Protein AF-A0A843M8F3-F1 (afdb_monomer_lite)

Secondary structure (DSSP, 8-state):
------EEEE--GGG---SSBHHHHHHHSSS-HHHHHHHTT-TT-TTSBGGGS-HHHHHHHHHHHHTTS--SEEEEESTTTT--HHHHHHHHHHHHT-TTSEEEEE-S--SS----SEEEEEETTEEEEEEETTTTGGG-TT--HHHHHHHHTT---S--SHHHHHHHHHTS--

Sequence (174 aa):
WNGGRRVMLLQDTSYHISTMTVQEEAGSWHGDAERIIRTAGLTGKEHTDLLRLSRGEVRRLELAAILTGQYDLIVLDEPWAGLDEEARRWVRQLIDSHAHEIIVIISHDLTSLPHIDQLWEMECGRLKQLGQVPACLSKWTKAPPLVRYLLNKGVHLSGLSREELEEAVCRIPG

Foldseek 3Di:
DDDDAFEAEDDDLPPVPPDFFLQVSLVVAAADSVQLCVLLVNPVRRGPGPVPDDPLSSLSSVLSRVLRHDHQEYEAEPSCPPHDPVSLVSSLVSVVVPPRHHYHYHDPDLLSHHFDQWDWDDDPNDIGTQGGPPVSLLVCPPPPPLSVVLVVLVQDQRGRHNVRSVVSVVPRDD

pLDDT: mean 86.38, std 10.13, range [44.16, 96.06]

Radius of gyration: 18.18 Å; chains: 1; bounding box: 60×31×43 Å

Structure (mmCIF, N/CA/C/O backbone):
data_AF-A0A843M8F3-F1
#
_entry.id   AF-A0A843M8F3-F1
#
loop_
_atom_site.group_PDB
_atom_site.id
_atom_site.type_symbol
_atom_site.label_atom_id
_atom_site.label_alt_id
_atom_site.label_comp_id
_atom_site.label_asym_id
_atom_site.label_entity_id
_atom_site.label_seq_id
_atom_site.pdbx_PDB_ins_code
_atom_site.Cartn_x
_atom_site.Cartn_y
_atom_site.Cartn_z
_atom_site.occupancy
_atom_site.B_iso_or_equiv
_atom_site.auth_seq_id
_atom_site.auth_comp_id
_atom_site.auth_asym_id
_atom_site.auth_atom_id
_atom_site.pdbx_PDB_model_num
ATOM 1 N N . TRP A 1 1 ? -31.197 -6.675 -12.649 1.00 44.16 1 TRP A N 1
ATOM 2 C CA . TRP A 1 1 ? -30.251 -5.547 -12.641 1.00 44.16 1 TRP A CA 1
ATOM 3 C C . TRP A 1 1 ? -30.137 -5.028 -11.214 1.00 44.16 1 TRP A C 1
ATOM 5 O O . TRP A 1 1 ? -30.919 -4.170 -10.850 1.00 44.16 1 TRP A O 1
ATOM 15 N N . ASN A 1 2 ? -29.229 -5.585 -10.403 1.00 45.03 2 ASN A N 1
ATOM 16 C CA . ASN A 1 2 ? -28.985 -5.165 -9.015 1.00 45.03 2 ASN A CA 1
ATOM 17 C C . ASN A 1 2 ? -27.464 -5.071 -8.814 1.00 45.03 2 ASN A C 1
ATOM 19 O O . ASN A 1 2 ? -26.804 -6.100 -8.901 1.00 45.03 2 ASN A O 1
ATOM 23 N N . GLY A 1 3 ? -26.912 -3.877 -8.583 1.00 50.03 3 GLY A N 1
ATOM 24 C CA . GLY A 1 3 ? -25.476 -3.683 -8.319 1.00 50.03 3 GLY A CA 1
ATOM 25 C C . GLY A 1 3 ? -24.909 -2.482 -9.071 1.00 50.03 3 GLY A C 1
ATOM 26 O O . GLY A 1 3 ? -24.446 -2.616 -10.199 1.00 50.03 3 GLY A O 1
ATOM 27 N N . GLY A 1 4 ? -25.011 -1.291 -8.480 1.00 63.72 4 GLY A N 1
ATOM 28 C CA . GLY A 1 4 ? -24.354 -0.096 -9.015 1.00 63.72 4 GLY A CA 1
ATOM 29 C C . GLY A 1 4 ? -22.832 -0.203 -8.898 1.00 63.72 4 GLY A C 1
ATOM 30 O O . GLY A 1 4 ? -22.337 -0.891 -8.007 1.00 63.72 4 GLY A O 1
ATOM 31 N N . ARG A 1 5 ? -22.105 0.491 -9.783 1.00 66.69 5 ARG A N 1
ATOM 32 C CA . ARG A 1 5 ? -20.643 0.613 -9.694 1.00 66.69 5 ARG A CA 1
ATOM 33 C C . ARG A 1 5 ? -20.266 1.338 -8.401 1.00 66.69 5 ARG A C 1
ATOM 35 O O . ARG A 1 5 ? -20.796 2.420 -8.147 1.00 66.69 5 ARG A O 1
ATOM 42 N N . ARG A 1 6 ? -19.359 0.772 -7.611 1.00 76.00 6 ARG A N 1
ATOM 43 C CA . ARG A 1 6 ? -18.899 1.312 -6.326 1.00 76.00 6 ARG A CA 1
ATOM 44 C C . ARG A 1 6 ? -17.451 1.762 -6.446 1.00 76.00 6 ARG A C 1
ATOM 46 O O . ARG A 1 6 ? -16.571 0.960 -6.743 1.00 76.00 6 ARG A O 1
ATOM 53 N N . VAL A 1 7 ? -17.233 3.053 -6.214 1.00 79.75 7 VAL A N 1
ATOM 54 C CA . VAL A 1 7 ? -15.914 3.691 -6.245 1.00 79.75 7 VAL A CA 1
ATOM 55 C C . VAL A 1 7 ? -15.592 4.191 -4.845 1.00 79.75 7 VAL A C 1
ATOM 57 O O . VAL A 1 7 ? -16.417 4.882 -4.250 1.00 79.75 7 VAL A O 1
ATOM 60 N N . MET A 1 8 ? -14.405 3.862 -4.341 1.00 81.69 8 MET A N 1
ATOM 61 C CA . MET A 1 8 ? -13.898 4.337 -3.056 1.00 81.69 8 MET A CA 1
ATOM 62 C C . MET A 1 8 ? -12.666 5.216 -3.270 1.00 81.69 8 MET A C 1
ATOM 64 O O . MET A 1 8 ? -11.754 4.831 -3.997 1.00 81.69 8 MET A O 1
ATOM 68 N N . LEU A 1 9 ? -12.635 6.385 -2.630 1.00 78.06 9 LEU A N 1
ATOM 69 C CA . LEU A 1 9 ? -11.489 7.293 -2.629 1.00 78.06 9 LEU A CA 1
ATOM 70 C C . LEU A 1 9 ? -11.046 7.501 -1.183 1.00 78.06 9 LEU A C 1
ATOM 72 O O . LEU A 1 9 ? -11.842 7.945 -0.361 1.00 78.06 9 LEU A O 1
ATOM 76 N N . LEU A 1 10 ? -9.788 7.201 -0.883 1.00 77.94 10 LEU A N 1
ATOM 77 C CA . LEU A 1 10 ? -9.193 7.465 0.420 1.00 77.94 10 LEU A CA 1
ATOM 78 C C . LEU A 1 10 ? -8.200 8.618 0.282 1.00 77.94 10 LEU A C 1
ATOM 80 O O . LEU A 1 10 ? -7.101 8.416 -0.231 1.00 77.94 10 LEU A O 1
ATOM 84 N N . GLN A 1 11 ? -8.591 9.808 0.738 1.00 68.94 11 GLN A N 1
ATOM 85 C CA . GLN A 1 11 ? -7.724 10.985 0.852 1.00 68.94 11 GLN A CA 1
ATOM 86 C C . GLN A 1 11 ? -7.713 11.461 2.304 1.00 68.94 11 GLN A C 1
ATOM 88 O O . GLN A 1 11 ? -8.745 11.379 2.955 1.00 68.94 11 GLN A O 1
ATOM 93 N N . ASP A 1 12 ? -6.547 11.898 2.793 1.00 59.03 12 ASP A N 1
ATOM 94 C CA . ASP A 1 12 ? -6.286 12.442 4.141 1.00 59.03 12 ASP A CA 1
ATOM 95 C C . ASP A 1 12 ? -7.302 12.048 5.230 1.00 59.03 12 ASP A C 1
ATOM 97 O O . ASP A 1 12 ? -8.328 12.690 5.464 1.00 59.03 12 ASP A O 1
ATOM 101 N N . THR A 1 13 ? -6.975 10.984 5.952 1.00 53.88 13 THR A N 1
ATOM 102 C CA . THR A 1 13 ? -7.873 10.360 6.922 1.00 53.88 13 THR A CA 1
ATOM 103 C C . THR A 1 13 ? -8.074 11.135 8.213 1.00 53.88 13 THR A C 1
ATOM 105 O O . THR A 1 13 ? -8.902 10.773 9.046 1.00 53.88 13 THR A O 1
ATOM 108 N N . SER A 1 14 ? -7.391 12.270 8.363 1.00 53.75 14 SER A N 1
ATOM 109 C CA . SER A 1 14 ? -7.530 13.149 9.524 1.00 53.75 14 SER A CA 1
ATOM 110 C C . SER A 1 14 ? -8.960 13.695 9.710 1.00 53.75 14 SER A C 1
ATOM 112 O O . SER A 1 14 ? -9.259 14.241 10.770 1.00 53.75 14 SER A O 1
ATOM 114 N N . TYR A 1 15 ? -9.845 13.542 8.714 1.00 50.31 15 TYR A N 1
ATOM 115 C CA . TYR A 1 15 ? -11.195 14.118 8.700 1.00 50.31 15 TYR A CA 1
ATOM 116 C C . TYR A 1 15 ? -12.347 13.110 8.542 1.00 50.31 15 TYR A C 1
ATOM 118 O O . TYR A 1 15 ? -13.497 13.534 8.445 1.00 50.31 15 TYR A O 1
ATOM 126 N N . HIS A 1 16 ? -12.083 11.798 8.548 1.00 58.03 16 HIS A N 1
ATOM 127 C CA . HIS A 1 16 ? -13.109 10.767 8.314 1.00 58.03 16 HIS A CA 1
ATOM 128 C C . HIS A 1 16 ? -13.688 10.128 9.590 1.00 58.03 16 HIS A C 1
ATOM 130 O O . HIS A 1 16 ? -14.386 9.125 9.512 1.00 58.03 16 HIS A O 1
ATOM 136 N N . ILE A 1 17 ? -13.462 10.715 10.768 1.00 58.12 17 ILE A N 1
ATOM 137 C CA . ILE A 1 17 ? -14.086 10.244 12.012 1.00 58.12 17 ILE A CA 1
ATOM 138 C C . ILE A 1 17 ? -15.563 10.651 12.006 1.00 58.12 17 ILE A C 1
ATOM 140 O O . ILE A 1 17 ? -15.890 11.825 12.191 1.00 58.12 17 ILE A O 1
ATOM 144 N N . SER A 1 18 ? -16.453 9.684 11.784 1.00 62.09 18 SER A N 1
ATOM 145 C CA . SER A 1 18 ? -17.903 9.918 11.752 1.00 62.09 18 SER A CA 1
ATOM 146 C C . SER A 1 18 ? -18.617 9.495 13.042 1.00 62.09 18 SER A C 1
ATOM 148 O O . SER A 1 18 ? -19.740 9.934 13.300 1.00 62.09 18 SER A O 1
ATOM 150 N N . THR A 1 19 ? -17.955 8.680 13.873 1.00 74.50 19 THR A N 1
ATOM 151 C CA . THR A 1 19 ? -18.525 8.034 15.067 1.00 74.50 19 THR A CA 1
ATOM 152 C C . THR A 1 19 ? -17.596 8.112 16.287 1.00 74.50 19 THR A C 1
ATOM 154 O O . THR A 1 19 ? -16.514 8.696 16.218 1.00 74.50 19 THR A O 1
ATOM 157 N N . MET A 1 20 ? -18.033 7.580 17.439 1.00 83.06 20 MET A N 1
ATOM 158 C CA . MET A 1 20 ? -17.280 7.683 18.696 1.00 83.06 20 MET A CA 1
ATOM 159 C C . MET A 1 20 ? -16.390 6.465 18.965 1.00 83.06 20 MET A C 1
ATOM 161 O O . MET A 1 20 ? -15.338 6.625 19.578 1.00 83.06 20 MET A O 1
ATOM 165 N N . THR A 1 21 ? -16.772 5.261 18.525 1.00 91.50 21 THR A N 1
ATOM 166 C CA . THR A 1 21 ? -16.055 4.015 18.864 1.00 91.50 21 THR A CA 1
ATOM 167 C C . THR A 1 21 ? -15.592 3.218 17.647 1.00 91.50 21 THR A C 1
ATOM 169 O O . THR A 1 21 ? -16.158 3.323 16.562 1.00 91.50 21 THR A O 1
ATOM 172 N N . VAL A 1 22 ? -14.587 2.355 17.843 1.00 91.38 22 VAL A N 1
ATOM 173 C CA . VAL A 1 22 ? -14.083 1.433 16.805 1.00 91.38 22 VAL A CA 1
ATOM 174 C C . VAL A 1 22 ? -15.193 0.560 16.213 1.00 91.38 22 VAL A C 1
ATOM 176 O O . VAL A 1 22 ? -15.246 0.380 14.998 1.00 91.38 22 VAL A O 1
ATOM 179 N N . GLN A 1 23 ? -16.079 0.027 17.056 1.00 92.38 23 GLN A N 1
ATOM 180 C CA . GLN A 1 23 ? -17.184 -0.828 16.625 1.00 92.38 23 GLN A CA 1
ATOM 181 C C . GLN A 1 23 ? -18.186 -0.087 15.739 1.00 92.38 23 GLN A C 1
ATOM 183 O O . GLN A 1 23 ? -18.616 -0.621 14.716 1.00 92.38 23 GLN A O 1
ATOM 188 N N . GLU A 1 24 ? -18.579 1.119 16.146 1.00 90.38 24 GLU A N 1
ATOM 189 C CA . GLU A 1 24 ? -19.526 1.944 15.393 1.00 90.38 24 GLU A CA 1
ATOM 190 C C . GLU A 1 24 ? -18.939 2.359 14.053 1.00 90.38 24 GLU A C 1
ATOM 192 O O . GLU A 1 24 ? -19.614 2.248 13.031 1.00 90.38 24 GLU A O 1
ATOM 197 N N . GLU A 1 25 ? -17.670 2.764 14.053 1.00 90.00 25 GLU A N 1
ATOM 198 C CA . GLU A 1 25 ? -16.973 3.147 12.838 1.00 90.00 25 GLU A CA 1
ATOM 199 C C . GLU A 1 25 ? -16.921 1.969 11.882 1.00 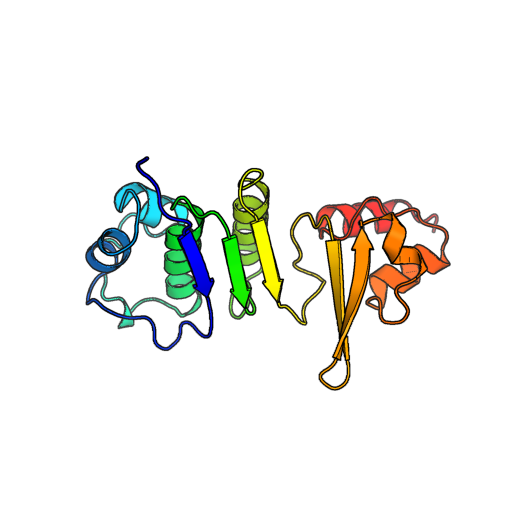90.00 25 GLU A C 1
ATOM 201 O O . GLU A 1 25 ? -17.480 2.067 10.798 1.00 90.00 25 GLU A O 1
ATOM 206 N N . ALA A 1 26 ? -16.383 0.820 12.308 1.00 90.31 26 ALA A N 1
ATOM 207 C CA . ALA A 1 26 ? -16.324 -0.395 11.496 1.00 90.31 26 ALA A CA 1
ATOM 208 C C . ALA A 1 26 ? -17.700 -0.818 10.955 1.00 90.31 26 ALA A C 1
ATOM 210 O O . ALA A 1 26 ? -17.801 -1.244 9.807 1.00 90.31 26 ALA A O 1
ATOM 211 N N . GLY A 1 27 ? -18.760 -0.679 11.757 1.00 88.88 27 GLY A N 1
ATOM 212 C CA . GLY A 1 27 ? -20.132 -0.986 11.352 1.00 88.88 27 GLY A CA 1
ATOM 213 C C . GLY A 1 27 ? -20.769 0.032 10.404 1.00 88.88 27 GLY A C 1
ATOM 214 O O . GLY A 1 27 ? -21.765 -0.294 9.760 1.00 88.88 27 GLY A O 1
ATOM 215 N N . SER A 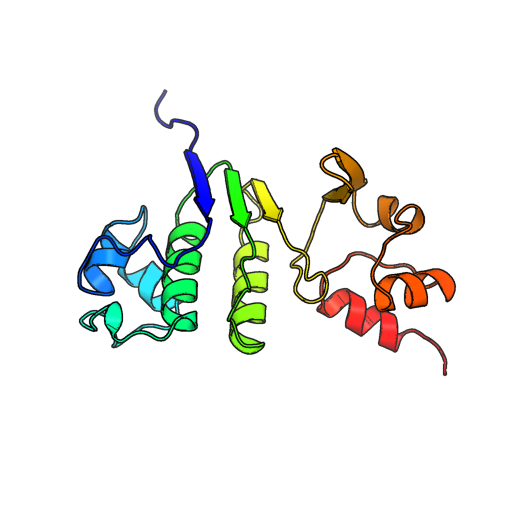1 28 ? -20.219 1.243 10.298 1.00 87.44 28 SER A N 1
ATOM 216 C CA . SER A 1 28 ? -20.679 2.259 9.342 1.00 87.44 28 SER A CA 1
ATOM 217 C C . SER A 1 28 ? -20.211 1.976 7.909 1.00 87.44 28 SER A C 1
ATOM 219 O O . SER A 1 28 ? -20.834 2.427 6.944 1.00 87.44 28 SER A O 1
ATOM 221 N N . TRP A 1 29 ? -19.136 1.196 7.764 1.00 84.94 29 TRP A N 1
ATOM 222 C CA . TRP A 1 29 ? -18.591 0.783 6.479 1.00 84.94 29 TRP A CA 1
ATOM 223 C C . TRP A 1 29 ? -19.348 -0.407 5.888 1.00 84.94 29 TRP A C 1
ATOM 225 O O . TRP A 1 29 ? -20.042 -1.165 6.564 1.00 84.94 29 TRP A O 1
ATOM 235 N N . HIS A 1 30 ? -19.188 -0.603 4.581 1.00 76.19 30 HIS A N 1
ATOM 236 C CA . HIS A 1 30 ? -19.755 -1.757 3.896 1.00 76.19 30 HIS A CA 1
ATOM 237 C C . HIS A 1 30 ? -18.933 -3.008 4.214 1.00 76.19 30 HIS A C 1
ATOM 239 O O . HIS A 1 30 ? -17.920 -3.262 3.568 1.00 76.19 30 HIS A O 1
ATOM 245 N N . GLY A 1 31 ? -19.378 -3.809 5.176 1.00 77.50 31 GLY A N 1
ATOM 246 C CA . GLY A 1 31 ? -18.704 -5.051 5.532 1.00 77.50 31 GLY A CA 1
ATOM 247 C C . GLY A 1 31 ? -19.189 -5.629 6.852 1.00 77.50 31 GLY A C 1
ATOM 248 O O . GLY A 1 31 ? -20.114 -5.123 7.481 1.00 77.50 31 GLY A O 1
ATOM 249 N N . ASP A 1 32 ? -18.554 -6.720 7.259 1.00 90.12 32 ASP A N 1
ATOM 250 C CA . ASP A 1 32 ? -18.712 -7.271 8.601 1.00 90.12 32 ASP A CA 1
ATOM 251 C C . ASP A 1 32 ? -17.770 -6.520 9.553 1.00 90.12 32 ASP A C 1
ATOM 253 O O . ASP A 1 32 ? -16.546 -6.622 9.426 1.00 90.12 32 ASP A O 1
ATOM 257 N N . ALA A 1 33 ? -18.343 -5.769 10.498 1.00 92.44 33 ALA A N 1
ATOM 258 C CA . ALA A 1 33 ? -17.598 -4.974 11.471 1.00 92.44 33 ALA A CA 1
ATOM 259 C C . ALA A 1 33 ? -16.582 -5.816 12.258 1.00 92.44 33 ALA A C 1
ATOM 261 O O . ALA A 1 33 ? -15.448 -5.386 12.458 1.00 92.44 33 ALA A O 1
ATOM 262 N N . GLU A 1 34 ? -16.942 -7.041 12.653 1.00 93.88 34 GLU A N 1
ATOM 263 C CA . GLU A 1 34 ? -16.038 -7.918 13.401 1.00 93.88 34 GLU A CA 1
ATOM 264 C C . GLU A 1 34 ? -14.835 -8.316 12.536 1.00 93.88 34 GLU A C 1
ATOM 266 O O . GLU A 1 34 ? -13.683 -8.304 12.984 1.00 93.88 34 GLU A O 1
ATOM 271 N N . ARG A 1 35 ? -15.085 -8.610 11.255 1.00 93.25 35 ARG A N 1
ATOM 272 C CA . ARG A 1 35 ? -14.024 -8.878 10.282 1.00 93.25 35 ARG A CA 1
ATOM 273 C C . ARG A 1 35 ? -13.136 -7.654 10.068 1.00 93.25 35 ARG A C 1
ATOM 275 O O . ARG A 1 35 ? -11.923 -7.831 10.026 1.00 93.25 35 ARG A O 1
ATOM 282 N N . ILE A 1 36 ? -13.698 -6.452 9.954 1.00 94.00 36 ILE A N 1
ATOM 283 C CA . ILE A 1 36 ? -12.938 -5.201 9.796 1.00 94.00 36 ILE A CA 1
ATOM 284 C C . ILE A 1 36 ? -11.987 -5.002 10.978 1.00 94.00 36 ILE A C 1
ATOM 286 O O . ILE A 1 36 ? -10.784 -4.832 10.787 1.00 94.00 36 ILE A O 1
ATOM 290 N N . ILE A 1 37 ? -12.512 -5.094 12.200 1.00 95.12 37 ILE A N 1
ATOM 291 C CA . ILE A 1 37 ? -11.754 -4.882 13.440 1.00 95.12 37 ILE A CA 1
ATOM 292 C C . ILE A 1 37 ? -10.640 -5.916 13.583 1.00 95.12 37 ILE A C 1
ATOM 294 O O . ILE A 1 37 ? -9.504 -5.574 13.923 1.00 95.12 37 ILE A O 1
ATOM 298 N N . ARG A 1 38 ? -10.942 -7.183 13.276 1.00 95.06 38 ARG A N 1
ATOM 299 C CA . ARG A 1 38 ? -9.951 -8.261 13.274 1.00 95.06 38 ARG A CA 1
ATOM 300 C C . ARG A 1 38 ? -8.859 -8.019 12.235 1.00 95.06 38 ARG A C 1
ATOM 302 O O . ARG A 1 38 ? -7.683 -8.116 12.571 1.00 95.06 38 ARG A O 1
ATOM 309 N N . THR A 1 39 ? -9.227 -7.669 11.002 1.00 92.94 39 THR A N 1
ATOM 310 C CA . THR A 1 39 ? -8.276 -7.371 9.919 1.00 92.94 39 THR A CA 1
ATOM 311 C C . THR A 1 39 ? -7.386 -6.179 10.271 1.00 92.94 39 THR A C 1
ATOM 313 O O . THR A 1 39 ? -6.184 -6.241 10.033 1.00 92.94 39 THR A O 1
ATOM 316 N N . ALA A 1 40 ? -7.936 -5.142 10.910 1.00 92.44 40 ALA A N 1
ATOM 317 C CA . ALA A 1 40 ? -7.187 -3.980 11.389 1.00 92.44 40 ALA A CA 1
ATOM 318 C C . ALA A 1 40 ? -6.233 -4.295 12.559 1.00 92.44 40 ALA A C 1
ATOM 320 O O . ALA A 1 40 ? -5.392 -3.463 12.903 1.00 92.44 40 ALA A O 1
ATOM 321 N N . GLY A 1 41 ? -6.351 -5.469 13.192 1.00 93.94 41 GLY A N 1
ATOM 322 C CA . GLY A 1 41 ? -5.600 -5.825 14.396 1.00 93.94 41 GLY A CA 1
ATOM 323 C C . GLY A 1 41 ? -6.041 -5.030 15.629 1.00 93.94 41 GLY A C 1
ATOM 324 O O . GLY A 1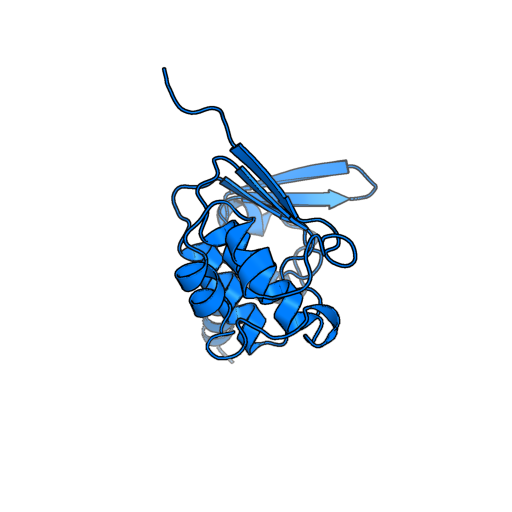 41 ? -5.201 -4.655 16.446 1.00 93.94 41 GLY A O 1
ATOM 325 N N . LEU A 1 42 ? -7.340 -4.731 15.733 1.00 95.19 42 LEU A N 1
ATOM 326 C CA . LEU A 1 42 ? -7.953 -3.946 16.815 1.00 95.19 42 LEU A CA 1
ATOM 327 C C . LEU A 1 42 ? -8.902 -4.777 17.693 1.00 95.19 42 LEU A C 1
ATOM 329 O O . LEU A 1 42 ? -9.724 -4.227 18.422 1.00 95.19 42 LEU A O 1
ATOM 333 N N . THR A 1 43 ? -8.795 -6.103 17.648 1.00 96.06 43 THR A N 1
ATOM 334 C CA . THR A 1 43 ? -9.565 -7.001 18.519 1.00 96.06 43 THR A CA 1
ATOM 335 C C . THR A 1 43 ? -9.291 -6.699 19.997 1.00 96.06 43 THR A C 1
ATOM 337 O O . THR A 1 43 ? -8.139 -6.540 20.404 1.00 96.06 43 THR A O 1
ATOM 340 N N . GLY A 1 44 ? -10.350 -6.597 20.799 1.00 95.38 44 GLY A N 1
ATOM 341 C CA . GLY A 1 44 ? -10.310 -6.136 22.190 1.00 95.38 44 GLY A CA 1
ATOM 342 C C . GLY A 1 44 ? -10.331 -4.610 22.356 1.00 95.38 44 GLY A C 1
ATOM 343 O O . GLY A 1 44 ? -10.278 -4.124 23.487 1.00 95.38 44 GLY A O 1
ATOM 344 N N . LYS A 1 45 ? -10.386 -3.839 21.259 1.00 95.75 45 LYS A N 1
ATOM 345 C CA . LYS A 1 45 ? -10.507 -2.369 21.263 1.00 95.75 45 LYS A CA 1
ATOM 346 C C . LYS A 1 45 ? -11.847 -1.866 20.726 1.00 95.75 45 LYS A C 1
ATOM 348 O O . LYS A 1 45 ? -11.980 -0.668 20.503 1.00 95.75 45 LYS A O 1
ATOM 353 N N . GLU A 1 46 ? -12.844 -2.730 20.577 1.00 95.06 46 GLU A N 1
ATOM 354 C CA . GLU A 1 46 ? -14.151 -2.454 19.960 1.00 95.06 46 GLU A CA 1
ATOM 355 C C . GLU A 1 46 ? -14.840 -1.216 20.563 1.00 95.06 46 GLU A C 1
ATOM 357 O O . GLU A 1 46 ? -15.393 -0.384 19.849 1.00 95.06 46 GLU A O 1
ATOM 362 N N . HIS A 1 47 ? -14.751 -1.054 21.885 1.00 94.69 47 HIS A N 1
ATOM 363 C CA . HIS A 1 47 ? -15.362 0.057 22.625 1.00 94.69 47 HIS A CA 1
ATOM 364 C C . HIS A 1 47 ? -14.404 1.228 22.893 1.00 94.69 47 HIS A C 1
ATOM 366 O O . HIS A 1 47 ? -14.725 2.132 23.664 1.00 94.69 47 HIS A O 1
ATOM 372 N N . THR A 1 48 ? -13.206 1.203 22.308 1.00 93.62 48 THR A N 1
ATOM 373 C CA . THR A 1 48 ? -12.238 2.293 22.457 1.00 93.62 48 THR A CA 1
ATOM 374 C C . THR A 1 48 ? -12.694 3.493 21.641 1.00 93.62 48 THR A C 1
ATOM 376 O O . THR A 1 48 ? -13.114 3.346 20.494 1.00 93.62 48 THR A O 1
ATOM 379 N N . ASP A 1 49 ? -12.579 4.677 22.239 1.00 90.81 49 ASP A N 1
ATOM 380 C CA . ASP A 1 49 ? -12.802 5.947 21.554 1.00 90.81 49 ASP A CA 1
ATOM 381 C C . ASP A 1 49 ? -11.777 6.125 20.422 1.00 90.81 49 ASP A C 1
ATOM 383 O O . ASP A 1 49 ? -10.573 5.958 20.648 1.00 90.81 49 ASP A O 1
ATOM 387 N N . LEU A 1 50 ? -12.234 6.476 19.219 1.00 87.69 50 LEU A N 1
ATOM 388 C CA . LEU A 1 50 ? -11.356 6.703 18.067 1.00 87.69 50 LEU A CA 1
ATOM 389 C C . LEU A 1 50 ? -10.297 7.782 18.331 1.00 87.69 50 LEU A C 1
ATOM 391 O O . LEU A 1 50 ? -9.172 7.661 17.851 1.00 87.69 50 LEU A O 1
ATOM 395 N N . LEU A 1 51 ? -10.603 8.788 19.156 1.00 86.62 51 LEU A N 1
ATOM 396 C CA . LEU A 1 51 ? -9.658 9.837 19.553 1.00 86.62 51 LEU A CA 1
ATOM 397 C C . LEU A 1 51 ? -8.508 9.313 20.425 1.00 86.62 51 LEU A C 1
ATOM 399 O O . LEU A 1 51 ? -7.509 10.007 20.619 1.00 86.62 51 LEU A O 1
ATOM 403 N N . ARG A 1 52 ? -8.642 8.102 20.977 1.00 90.00 52 ARG A N 1
ATOM 404 C CA . ARG A 1 52 ? -7.592 7.421 21.749 1.00 90.00 52 ARG A CA 1
ATOM 405 C C . ARG A 1 52 ? -6.749 6.474 20.906 1.00 90.00 52 ARG A C 1
ATOM 407 O O . ARG A 1 52 ? -5.756 5.956 21.417 1.00 90.00 52 ARG A O 1
ATOM 414 N N . LEU A 1 53 ? -7.131 6.230 19.655 1.00 89.38 53 LEU A N 1
ATOM 415 C CA . LEU A 1 53 ? -6.307 5.467 18.734 1.00 89.38 53 LEU A CA 1
ATOM 416 C C . LEU A 1 53 ? -5.126 6.310 18.257 1.00 89.38 53 LEU A C 1
ATOM 418 O O . LEU A 1 53 ? -5.222 7.515 18.024 1.00 89.38 53 LEU A O 1
ATOM 422 N N . SER A 1 54 ? -3.988 5.652 18.074 1.00 89.19 54 SER A N 1
ATOM 423 C CA . SER A 1 54 ? -2.879 6.247 17.338 1.00 89.19 54 SER A CA 1
ATOM 424 C C . SER A 1 54 ? -3.272 6.483 15.875 1.00 89.19 54 SER A C 1
ATOM 426 O O . SER A 1 54 ? -4.117 5.785 15.314 1.00 89.19 54 SER A O 1
ATOM 428 N N . ARG A 1 55 ? -2.597 7.423 15.204 1.00 84.69 55 ARG A N 1
ATOM 429 C CA . ARG A 1 55 ? -2.829 7.692 13.772 1.00 84.69 55 ARG A CA 1
ATOM 430 C C . ARG A 1 55 ? -2.681 6.437 12.904 1.00 84.69 55 ARG A C 1
ATOM 432 O O . ARG A 1 55 ? -3.444 6.252 11.964 1.00 84.69 55 ARG A O 1
ATOM 439 N N . GLY A 1 56 ? -1.725 5.567 13.236 1.00 87.19 56 GLY A N 1
ATOM 440 C CA . GLY A 1 56 ? -1.531 4.300 12.532 1.00 87.19 56 GLY A CA 1
ATOM 441 C C . GLY A 1 56 ? -2.663 3.297 12.770 1.00 87.19 56 GLY A C 1
ATOM 442 O O . GLY A 1 56 ? -3.019 2.557 11.862 1.00 87.19 56 GLY A O 1
ATOM 443 N N . GLU A 1 57 ? -3.267 3.279 13.959 1.00 91.12 57 GLU A N 1
ATOM 444 C CA . GLU A 1 57 ? -4.444 2.446 14.245 1.00 91.12 57 GLU A CA 1
ATOM 445 C C . GLU A 1 57 ? -5.687 2.923 13.499 1.00 91.12 57 GLU A C 1
ATOM 447 O O . GLU A 1 57 ? -6.374 2.092 12.912 1.00 91.12 57 GLU A O 1
ATOM 452 N N . VAL A 1 58 ? -5.931 4.237 13.457 1.00 89.00 58 VAL A N 1
ATOM 453 C CA . VAL A 1 58 ? -7.007 4.819 12.637 1.00 89.00 58 VAL A CA 1
ATOM 454 C C . VAL A 1 58 ? -6.807 4.436 11.170 1.00 89.00 58 VAL A C 1
ATOM 456 O O . VAL A 1 58 ? -7.697 3.855 10.557 1.00 89.00 58 VAL A O 1
ATOM 459 N N . ARG A 1 59 ? -5.589 4.624 10.643 1.00 87.62 59 ARG A N 1
ATOM 460 C CA . ARG A 1 59 ? -5.261 4.268 9.257 1.00 87.62 59 ARG A CA 1
ATOM 461 C C . ARG A 1 59 ? -5.468 2.782 8.962 1.00 87.62 59 ARG A C 1
ATOM 463 O O . ARG A 1 59 ? -5.969 2.437 7.894 1.00 87.62 59 ARG A O 1
ATOM 470 N N . ARG A 1 60 ? -5.099 1.891 9.891 1.00 91.00 60 ARG A N 1
ATOM 471 C CA . ARG A 1 60 ? -5.357 0.447 9.757 1.00 91.00 60 ARG A CA 1
ATOM 472 C C . ARG A 1 60 ? -6.848 0.132 9.754 1.00 91.00 60 ARG A C 1
ATOM 474 O O . ARG A 1 60 ? -7.264 -0.691 8.946 1.00 91.00 60 ARG A O 1
ATOM 481 N N . LEU A 1 61 ? -7.639 0.773 10.615 1.00 91.38 61 LEU A N 1
ATOM 482 C CA . LEU A 1 61 ? -9.090 0.585 10.650 1.00 91.38 61 LEU A CA 1
ATOM 483 C C . LEU A 1 61 ? -9.734 0.966 9.311 1.00 91.38 61 LEU A C 1
ATOM 485 O O . LEU A 1 61 ? -10.500 0.181 8.762 1.00 91.38 61 LEU A O 1
ATOM 489 N N . GLU A 1 62 ? -9.366 2.115 8.750 1.00 88.56 62 GLU A N 1
ATOM 490 C CA . GLU A 1 62 ? -9.909 2.605 7.477 1.00 88.56 62 GLU A CA 1
ATOM 491 C C . GLU A 1 62 ? -9.497 1.729 6.295 1.00 88.56 62 GLU A C 1
ATOM 493 O O . GLU A 1 62 ? -10.333 1.342 5.479 1.00 88.56 62 GLU A O 1
ATOM 498 N N . LEU A 1 63 ? -8.213 1.364 6.211 1.00 90.19 63 LEU A N 1
ATOM 499 C CA . LEU A 1 63 ? -7.730 0.469 5.161 1.00 90.19 63 LEU A CA 1
ATOM 500 C C . LEU A 1 63 ? -8.381 -0.909 5.266 1.00 90.19 63 LEU A C 1
ATOM 502 O O . LEU A 1 63 ? -8.779 -1.461 4.246 1.00 90.19 63 LEU A O 1
ATOM 506 N N . ALA A 1 64 ? -8.545 -1.444 6.479 1.00 91.44 64 ALA A N 1
ATOM 507 C CA . ALA A 1 64 ? -9.258 -2.696 6.692 1.00 91.44 64 ALA A CA 1
ATOM 508 C C . ALA A 1 64 ? -10.728 -2.581 6.280 1.00 91.44 64 ALA A C 1
ATOM 510 O O . ALA A 1 64 ? -11.249 -3.497 5.653 1.00 91.44 64 ALA A O 1
ATOM 511 N N . ALA A 1 65 ? -11.398 -1.472 6.587 1.00 89.38 65 ALA A N 1
ATOM 512 C CA . ALA A 1 65 ? -12.785 -1.250 6.199 1.00 89.38 65 ALA A CA 1
ATOM 513 C C . ALA A 1 65 ? -12.965 -1.190 4.674 1.00 89.38 65 ALA A C 1
ATOM 515 O O . ALA A 1 65 ? -13.855 -1.830 4.114 1.00 89.38 65 ALA A O 1
ATOM 516 N N . ILE A 1 66 ? -12.072 -0.484 3.983 1.00 88.75 66 ILE A N 1
ATOM 517 C CA . ILE A 1 66 ? -12.090 -0.356 2.521 1.00 88.75 66 ILE A CA 1
ATOM 518 C C . ILE A 1 66 ? -11.751 -1.686 1.853 1.00 88.75 66 ILE A C 1
ATOM 520 O O . ILE A 1 66 ? -12.485 -2.149 0.989 1.00 88.75 66 ILE A O 1
ATOM 524 N N . LEU A 1 67 ? -10.679 -2.336 2.293 1.00 87.81 67 LEU A N 1
ATOM 525 C CA . LEU A 1 67 ? -10.200 -3.596 1.725 1.00 87.81 67 LEU A CA 1
ATOM 526 C C . LEU A 1 67 ? -10.942 -4.817 2.298 1.00 87.81 67 LEU A C 1
ATOM 528 O O . LEU A 1 67 ? -10.514 -5.946 2.140 1.00 87.81 67 LEU A O 1
ATOM 532 N N . THR A 1 68 ? -12.052 -4.657 3.012 1.00 86.94 68 THR A N 1
ATOM 533 C CA . THR A 1 68 ? -12.956 -5.789 3.313 1.00 86.94 68 THR A CA 1
ATOM 534 C C . THR A 1 68 ? -14.329 -5.617 2.687 1.00 86.94 68 THR A C 1
ATOM 536 O O . THR A 1 68 ? -15.068 -6.600 2.575 1.00 86.94 68 THR A O 1
ATOM 539 N N . GLY A 1 69 ? -14.651 -4.400 2.244 1.00 82.94 69 GLY A N 1
ATOM 540 C CA . GLY A 1 69 ? -15.769 -4.152 1.355 1.00 82.94 69 GLY A CA 1
ATOM 541 C C . GLY A 1 69 ? -15.533 -4.738 -0.037 1.00 82.94 69 GLY A C 1
ATOM 542 O O . GLY A 1 69 ? -14.480 -5.285 -0.344 1.00 82.94 69 GLY A O 1
ATOM 543 N N . GLN A 1 70 ? -16.561 -4.635 -0.875 1.00 82.38 70 GLN A N 1
ATOM 544 C CA . GLN A 1 70 ? -16.481 -4.990 -2.289 1.00 82.38 70 GLN A CA 1
ATOM 545 C C . GLN A 1 70 ? -16.635 -3.717 -3.114 1.00 82.38 70 GLN A C 1
ATOM 547 O O . GLN A 1 70 ? -17.698 -3.088 -3.067 1.00 82.38 70 GLN A O 1
ATOM 552 N N . TYR A 1 71 ? -15.612 -3.357 -3.879 1.00 86.31 71 TYR A N 1
ATOM 553 C CA . TYR A 1 71 ? -15.586 -2.154 -4.710 1.00 86.31 71 TYR A CA 1
ATOM 554 C C . TYR A 1 71 ? -15.142 -2.495 -6.135 1.00 86.31 71 TYR A C 1
ATOM 556 O O . TYR A 1 71 ? -14.336 -3.388 -6.354 1.00 86.31 71 TYR A O 1
ATOM 564 N N . ASP A 1 72 ? -15.661 -1.778 -7.132 1.00 88.50 72 ASP A N 1
ATOM 565 C CA . ASP A 1 72 ? -15.201 -1.946 -8.518 1.00 88.50 72 ASP A CA 1
ATOM 566 C C . ASP A 1 72 ? -13.887 -1.183 -8.762 1.00 88.50 72 ASP A C 1
ATOM 568 O O . ASP A 1 72 ? -13.079 -1.568 -9.610 1.00 88.50 72 ASP A O 1
ATOM 572 N N . LEU A 1 73 ? -13.689 -0.082 -8.027 1.00 90.56 73 LEU A N 1
ATOM 573 C CA . LEU A 1 73 ? -12.509 0.776 -8.083 1.00 90.56 73 LEU A CA 1
ATOM 574 C C . LEU A 1 73 ? -12.188 1.340 -6.695 1.00 90.56 73 LEU A C 1
ATOM 576 O O . LEU A 1 73 ? -13.044 1.957 -6.059 1.00 90.56 73 LEU A O 1
ATOM 580 N N . ILE A 1 74 ? -10.934 1.208 -6.279 1.00 91.88 74 ILE A N 1
ATOM 581 C CA . ILE A 1 74 ? -10.385 1.803 -5.063 1.00 91.88 74 ILE A CA 1
ATOM 582 C C . ILE A 1 74 ? -9.246 2.737 -5.465 1.00 91.88 74 ILE A C 1
ATOM 584 O O . ILE A 1 74 ? -8.343 2.342 -6.197 1.00 91.88 74 ILE A O 1
ATOM 588 N N . VAL A 1 75 ? -9.265 3.975 -4.982 1.00 92.94 75 VAL A N 1
ATOM 589 C CA . VAL A 1 75 ? -8.147 4.912 -5.113 1.00 92.94 75 VAL A CA 1
ATOM 590 C C . VAL A 1 75 ? -7.592 5.197 -3.727 1.00 92.94 75 VAL A C 1
ATOM 592 O O . VAL A 1 75 ? -8.313 5.674 -2.850 1.00 92.94 75 VAL A O 1
ATOM 595 N N . LEU A 1 76 ? -6.311 4.904 -3.537 1.00 92.25 76 LEU A N 1
ATOM 596 C CA . LEU A 1 76 ? -5.603 5.085 -2.278 1.00 92.25 76 LEU A CA 1
ATOM 597 C C . LEU A 1 76 ? -4.545 6.174 -2.442 1.00 92.25 76 LEU A C 1
ATOM 599 O O . LEU A 1 76 ? -3.571 5.985 -3.173 1.00 92.25 76 LEU A O 1
ATOM 603 N N . ASP A 1 77 ? -4.733 7.293 -1.747 1.00 90.69 77 ASP A N 1
ATOM 604 C CA . ASP A 1 77 ? -3.756 8.376 -1.666 1.00 90.69 77 ASP A CA 1
ATOM 605 C C . ASP A 1 77 ? -2.858 8.168 -0.441 1.00 90.69 77 ASP A C 1
ATOM 607 O O . ASP A 1 77 ? -3.338 8.091 0.698 1.00 90.69 77 ASP A O 1
ATOM 611 N N . GLU A 1 78 ? -1.560 7.985 -0.689 1.00 89.44 78 GLU A N 1
ATOM 612 C CA . GLU A 1 78 ? -0.527 7.694 0.310 1.00 89.44 78 GLU A CA 1
ATOM 613 C C . GLU A 1 78 ? -0.947 6.611 1.339 1.00 89.44 78 GLU A C 1
ATOM 615 O O . GLU A 1 78 ? -0.975 6.867 2.553 1.00 89.44 78 GLU A O 1
ATOM 620 N N . PRO A 1 79 ? -1.309 5.379 0.905 1.00 89.94 79 PRO A N 1
ATOM 621 C CA . PRO A 1 79 ? -1.881 4.336 1.774 1.00 89.94 79 PRO A CA 1
ATOM 622 C C . PRO A 1 79 ? -1.047 4.037 3.026 1.00 89.94 79 PRO A C 1
ATOM 624 O O . PRO A 1 79 ? -1.594 3.793 4.098 1.00 89.94 79 PRO A O 1
ATOM 627 N N . TRP A 1 80 ? 0.275 4.126 2.915 1.00 88.62 80 TRP A N 1
ATOM 628 C CA . TRP A 1 80 ? 1.247 3.789 3.958 1.00 88.62 80 TRP A CA 1
ATOM 629 C C . TRP A 1 80 ? 1.741 4.972 4.799 1.00 88.62 80 TRP A C 1
ATOM 631 O O . TRP A 1 80 ? 2.605 4.788 5.665 1.00 88.62 80 TRP A O 1
ATOM 641 N N . ALA A 1 81 ? 1.245 6.190 4.570 1.00 85.38 81 ALA A N 1
ATOM 642 C CA . ALA A 1 81 ? 1.695 7.351 5.331 1.00 85.38 81 ALA A CA 1
ATOM 643 C C . ALA A 1 81 ? 1.444 7.171 6.838 1.00 85.38 81 ALA A C 1
ATOM 645 O O . ALA A 1 81 ? 0.352 6.816 7.275 1.00 85.38 81 ALA A O 1
ATOM 646 N N . GLY A 1 82 ? 2.477 7.421 7.647 1.00 83.06 82 GLY A N 1
ATOM 647 C CA . GLY A 1 82 ? 2.404 7.294 9.107 1.00 83.06 82 GLY A CA 1
ATOM 648 C C . GLY A 1 82 ? 2.372 5.859 9.648 1.00 83.06 82 GLY A C 1
ATOM 649 O O . GLY A 1 82 ? 2.259 5.698 10.861 1.00 83.06 82 GLY A O 1
ATOM 650 N N . LEU A 1 83 ? 2.491 4.838 8.790 1.00 88.19 83 LEU A N 1
ATOM 651 C CA . LEU A 1 83 ? 2.618 3.438 9.200 1.00 88.19 83 LEU A CA 1
ATOM 652 C C . LEU A 1 83 ? 4.086 3.043 9.400 1.00 88.19 83 LEU A C 1
ATOM 654 O O . LEU A 1 83 ? 4.958 3.444 8.619 1.00 88.19 83 LEU A O 1
ATOM 658 N N . ASP A 1 84 ? 4.335 2.224 10.425 1.00 89.62 84 ASP A N 1
ATOM 659 C CA . ASP A 1 84 ? 5.601 1.512 10.603 1.00 89.62 84 ASP A CA 1
ATOM 660 C C . ASP A 1 84 ? 5.761 0.380 9.573 1.00 89.62 84 ASP A C 1
ATOM 662 O O . ASP A 1 84 ? 4.847 0.072 8.807 1.00 89.62 84 ASP A O 1
ATOM 666 N N . GLU A 1 85 ? 6.941 -0.240 9.513 1.00 88.88 85 GLU A N 1
ATOM 667 C CA . GLU A 1 85 ? 7.222 -1.244 8.482 1.00 88.88 85 GLU A CA 1
ATOM 668 C C . GLU A 1 85 ? 6.328 -2.488 8.581 1.00 88.88 85 GLU A C 1
ATOM 670 O O . GLU A 1 85 ? 5.984 -3.084 7.559 1.00 88.88 85 GLU A O 1
ATOM 675 N N . GLU A 1 86 ? 5.939 -2.887 9.791 1.00 89.75 86 GLU A N 1
ATOM 676 C CA . GLU A 1 86 ? 5.064 -4.041 9.985 1.00 89.75 86 GLU A CA 1
ATOM 677 C C . GLU A 1 86 ? 3.670 -3.758 9.421 1.00 89.75 86 GLU A C 1
ATOM 679 O O . GLU A 1 86 ? 3.158 -4.535 8.611 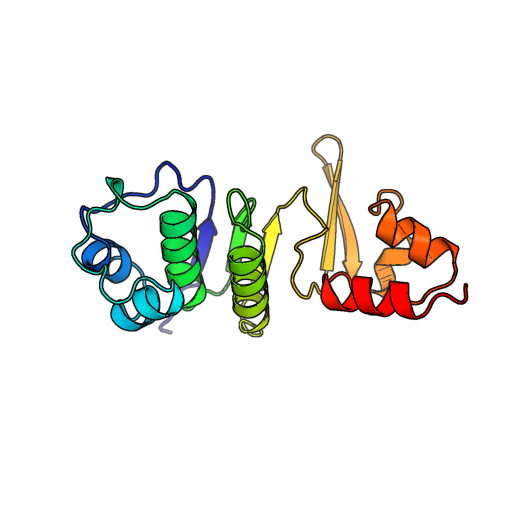1.00 89.75 86 GLU A O 1
ATOM 684 N N . ALA A 1 87 ? 3.101 -2.600 9.756 1.00 88.88 87 ALA A N 1
ATOM 685 C CA . ALA A 1 87 ? 1.820 -2.162 9.232 1.00 88.88 87 ALA A CA 1
ATOM 686 C C . ALA A 1 87 ? 1.874 -1.918 7.715 1.00 88.88 87 ALA A C 1
ATOM 688 O O . ALA A 1 87 ? 0.946 -2.302 7.007 1.00 88.88 87 ALA A O 1
ATOM 689 N N . ARG A 1 88 ? 2.965 -1.358 7.176 1.00 90.75 88 ARG A N 1
ATOM 690 C CA . ARG A 1 88 ? 3.150 -1.213 5.719 1.00 90.75 88 ARG A CA 1
ATOM 691 C C . ARG A 1 88 ? 3.120 -2.560 5.003 1.00 90.75 88 ARG A C 1
ATOM 693 O O . ARG A 1 88 ? 2.466 -2.680 3.969 1.00 90.75 88 ARG A O 1
ATOM 700 N N . ARG A 1 89 ? 3.804 -3.573 5.546 1.00 89.62 89 ARG A N 1
ATOM 701 C CA . ARG A 1 89 ? 3.796 -4.936 4.993 1.00 89.62 89 ARG A CA 1
ATOM 702 C C . ARG A 1 89 ? 2.397 -5.537 5.006 1.00 89.62 89 ARG A C 1
ATOM 704 O O . ARG A 1 89 ? 1.980 -6.107 4.003 1.00 89.62 89 ARG A O 1
ATOM 711 N N . TRP A 1 90 ? 1.672 -5.362 6.107 1.00 90.69 90 TRP A N 1
ATOM 712 C CA . TRP A 1 90 ? 0.280 -5.790 6.216 1.00 90.69 90 TRP A CA 1
ATOM 713 C C . TRP A 1 90 ? -0.608 -5.135 5.144 1.00 90.69 90 TRP A C 1
ATOM 715 O O . TRP A 1 90 ? -1.346 -5.845 4.466 1.00 90.69 90 TRP A O 1
ATOM 725 N N . VAL A 1 91 ? -0.483 -3.820 4.910 1.00 90.25 91 VAL A N 1
ATOM 726 C CA . VAL A 1 91 ? -1.241 -3.125 3.849 1.00 90.25 91 VAL A CA 1
ATOM 727 C C . VAL A 1 91 ? -0.922 -3.690 2.467 1.00 90.25 91 VAL A C 1
ATOM 729 O O . VAL A 1 91 ? -1.845 -3.936 1.696 1.00 90.25 91 VAL A O 1
ATOM 732 N N . ARG A 1 92 ? 0.360 -3.919 2.145 1.00 90.56 92 ARG A N 1
ATOM 733 C CA . ARG A 1 92 ? 0.761 -4.492 0.846 1.00 90.56 92 ARG A CA 1
ATOM 734 C C . ARG A 1 92 ? 0.106 -5.849 0.609 1.00 90.56 92 ARG A C 1
ATOM 736 O O . ARG A 1 92 ? -0.553 -6.031 -0.405 1.00 90.56 92 ARG A O 1
ATOM 743 N N . GLN A 1 93 ? 0.215 -6.750 1.584 1.00 90.31 93 GLN A N 1
ATOM 744 C CA . GLN A 1 93 ? -0.378 -8.087 1.507 1.00 90.31 93 GLN A CA 1
ATOM 745 C C . GLN A 1 93 ? -1.901 -8.037 1.381 1.00 90.31 93 GLN A C 1
ATOM 747 O O . GLN A 1 93 ? -2.493 -8.832 0.652 1.00 90.31 93 GLN A O 1
ATOM 752 N N . LEU A 1 94 ? -2.536 -7.098 2.085 1.00 89.69 94 LEU A N 1
ATOM 753 C CA . LEU A 1 94 ? -3.973 -6.904 1.990 1.00 89.69 94 LEU A CA 1
ATOM 754 C C . LEU A 1 94 ? -4.362 -6.439 0.582 1.00 89.69 94 LEU A C 1
ATOM 756 O O . LEU A 1 94 ? -5.253 -7.038 -0.007 1.00 89.69 94 LEU A O 1
ATOM 760 N N . ILE A 1 95 ? -3.650 -5.471 -0.002 1.00 91.69 95 ILE A N 1
ATOM 761 C CA . ILE A 1 95 ? -3.866 -5.029 -1.391 1.00 91.69 95 ILE A CA 1
ATOM 762 C C . ILE A 1 95 ? -3.633 -6.176 -2.386 1.00 91.69 95 ILE A C 1
ATOM 764 O O . ILE A 1 95 ? -4.477 -6.408 -3.247 1.00 91.69 95 ILE A O 1
ATOM 768 N N . ASP A 1 96 ? -2.543 -6.933 -2.245 1.00 89.81 96 ASP A N 1
ATOM 769 C CA . ASP A 1 96 ? -2.217 -8.056 -3.138 1.00 89.81 96 ASP A CA 1
ATOM 770 C C . ASP A 1 96 ? -3.289 -9.161 -3.108 1.00 89.81 96 ASP A C 1
ATOM 772 O O . ASP A 1 96 ? -3.489 -9.877 -4.090 1.00 89.81 96 ASP A O 1
ATOM 776 N N . SER A 1 97 ? -4.022 -9.293 -1.998 1.00 88.12 97 SER A N 1
ATOM 777 C CA . SER A 1 97 ? -5.129 -10.250 -1.894 1.00 88.12 97 SER A CA 1
ATOM 778 C C . SER A 1 97 ? -6.392 -9.832 -2.669 1.00 88.12 97 SER A C 1
ATOM 780 O O . SER A 1 97 ? -7.278 -10.661 -2.885 1.00 88.12 97 SER A O 1
ATOM 782 N N . HIS A 1 98 ? -6.466 -8.586 -3.154 1.00 85.19 98 HIS A N 1
ATOM 783 C CA . HIS A 1 98 ? -7.614 -8.012 -3.869 1.00 85.19 98 HIS A CA 1
ATOM 784 C C . HIS A 1 98 ? -7.468 -8.083 -5.397 1.00 85.19 98 HIS A C 1
ATOM 786 O O . HIS A 1 98 ? -7.651 -7.104 -6.115 1.00 85.19 98 HIS A O 1
ATOM 792 N N . ALA A 1 99 ? -7.212 -9.279 -5.928 1.00 73.31 99 ALA A N 1
ATOM 793 C CA . ALA A 1 99 ? -6.958 -9.495 -7.359 1.00 73.31 99 ALA A CA 1
ATOM 794 C C . ALA A 1 99 ? -8.155 -9.217 -8.303 1.00 73.31 99 ALA A C 1
ATOM 796 O O . ALA A 1 99 ? -8.004 -9.265 -9.524 1.00 73.31 99 ALA A O 1
ATOM 797 N N . HIS A 1 100 ? -9.358 -8.989 -7.770 1.00 79.06 100 HIS A N 1
ATOM 798 C CA . HIS A 1 100 ? -10.584 -8.805 -8.561 1.00 79.06 100 HIS A CA 1
ATOM 799 C C . HIS A 1 100 ? -11.017 -7.341 -8.708 1.00 79.06 100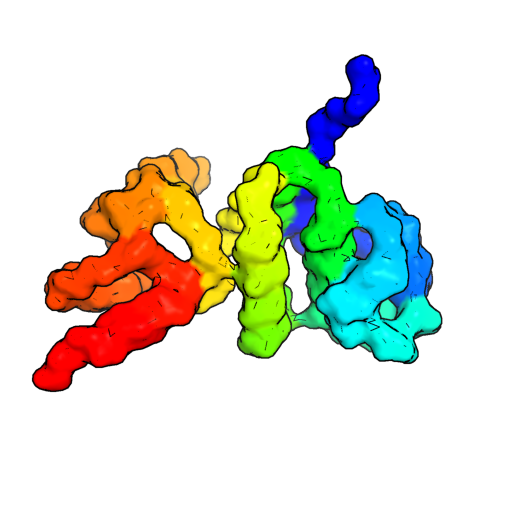 HIS A C 1
ATOM 801 O O . HIS A 1 100 ? -11.909 -7.056 -9.507 1.00 79.06 100 HIS A O 1
ATOM 807 N N . GLU A 1 101 ? -10.411 -6.429 -7.951 1.00 86.31 101 GLU A N 1
ATOM 808 C CA . GLU A 1 101 ? -10.793 -5.019 -7.886 1.00 86.31 101 GLU A CA 1
ATOM 809 C C . GLU A 1 101 ? -9.735 -4.161 -8.585 1.00 86.31 101 GLU A C 1
ATOM 811 O O . GLU A 1 101 ? -8.548 -4.485 -8.574 1.00 86.31 101 GLU A O 1
ATOM 816 N N . ILE A 1 102 ? -10.141 -3.049 -9.207 1.00 92.25 102 ILE A N 1
ATOM 817 C CA . ILE A 1 102 ? -9.164 -2.098 -9.747 1.00 92.25 102 ILE A CA 1
ATOM 818 C C . ILE A 1 102 ? -8.675 -1.229 -8.592 1.00 92.25 102 ILE A C 1
ATOM 820 O O . ILE A 1 102 ? -9.465 -0.498 -7.999 1.00 92.25 102 ILE A O 1
ATOM 824 N N . ILE A 1 103 ? -7.376 -1.262 -8.300 1.00 93.75 103 ILE A N 1
ATOM 825 C CA . ILE A 1 103 ? -6.771 -0.429 -7.257 1.00 93.75 103 ILE A CA 1
ATOM 826 C C . ILE A 1 103 ? -5.793 0.555 -7.901 1.00 93.75 103 ILE A C 1
ATOM 828 O O . ILE A 1 103 ? -4.842 0.169 -8.577 1.00 93.75 103 ILE A O 1
ATOM 832 N N . VAL A 1 104 ? -6.030 1.847 -7.692 1.00 94.50 104 VAL A N 1
ATOM 833 C CA . VAL A 1 104 ? -5.130 2.932 -8.089 1.00 94.50 104 VAL A CA 1
ATOM 834 C C . VAL A 1 104 ? -4.434 3.444 -6.842 1.00 94.50 104 VAL A C 1
ATOM 836 O O . VAL A 1 104 ? -5.083 3.928 -5.917 1.00 94.50 104 VAL A O 1
ATOM 839 N N . ILE A 1 105 ? -3.109 3.367 -6.827 1.00 93.81 105 ILE A N 1
ATOM 840 C CA . ILE A 1 105 ? -2.306 3.862 -5.713 1.00 93.81 105 ILE A CA 1
ATOM 841 C C . ILE A 1 105 ? -1.563 5.115 -6.151 1.00 93.81 105 ILE A C 1
ATOM 843 O O . ILE A 1 105 ? -0.874 5.118 -7.172 1.00 93.81 105 ILE A O 1
ATOM 847 N N . ILE A 1 106 ? -1.698 6.174 -5.360 1.00 93.38 106 ILE A N 1
ATOM 848 C CA . ILE A 1 106 ? -0.980 7.432 -5.529 1.00 93.38 106 ILE A CA 1
ATOM 849 C C . ILE A 1 106 ? 0.048 7.497 -4.406 1.00 93.38 106 ILE A C 1
ATOM 851 O O . ILE A 1 106 ? -0.302 7.435 -3.230 1.00 93.38 106 ILE A O 1
ATOM 855 N N . SER A 1 107 ? 1.325 7.551 -4.775 1.00 90.69 107 SER A N 1
ATOM 856 C CA . SER A 1 107 ? 2.414 7.610 -3.806 1.00 90.69 107 SER A CA 1
ATOM 857 C C . SER A 1 107 ? 3.664 8.249 -4.393 1.00 90.69 107 SER A C 1
ATOM 859 O O . SER A 1 107 ? 3.996 8.031 -5.562 1.00 90.69 107 SER A O 1
ATOM 861 N N . HIS A 1 108 ? 4.397 8.981 -3.557 1.00 88.31 108 HIS A N 1
ATOM 862 C CA . HIS A 1 108 ? 5.785 9.369 -3.822 1.00 88.31 108 HIS A CA 1
ATOM 863 C C . HIS A 1 108 ? 6.816 8.377 -3.246 1.00 88.31 108 HIS A C 1
ATOM 865 O O . HIS A 1 108 ? 7.984 8.409 -3.640 1.00 88.31 108 HIS A O 1
ATOM 871 N N . ASP A 1 109 ? 6.408 7.494 -2.331 1.00 84.19 109 ASP A N 1
ATOM 872 C CA . ASP A 1 109 ? 7.231 6.414 -1.785 1.00 84.19 109 ASP A CA 1
ATOM 873 C C . ASP A 1 109 ? 7.059 5.138 -2.622 1.00 84.19 109 ASP A C 1
ATOM 875 O O . ASP A 1 109 ? 6.007 4.495 -2.620 1.00 84.19 109 ASP A O 1
ATOM 879 N N . LEU A 1 110 ? 8.120 4.783 -3.346 1.00 80.06 110 LEU A N 1
ATOM 880 C CA . LEU A 1 110 ? 8.180 3.621 -4.235 1.00 80.06 110 LEU A CA 1
ATOM 881 C C . LEU A 1 110 ? 8.848 2.407 -3.570 1.00 80.06 110 LEU A C 1
ATOM 883 O O . LEU A 1 110 ? 9.010 1.371 -4.204 1.00 80.06 110 LEU A O 1
ATOM 887 N N . THR A 1 111 ? 9.256 2.526 -2.304 1.00 76.00 111 THR A N 1
ATOM 888 C CA . THR A 1 111 ? 9.887 1.433 -1.543 1.00 76.00 111 THR A CA 1
ATOM 889 C C . THR A 1 111 ? 8.870 0.503 -0.887 1.00 76.00 111 THR A C 1
ATOM 891 O O . THR A 1 111 ? 9.216 -0.598 -0.466 1.00 76.00 111 THR A O 1
ATOM 894 N N . SER A 1 112 ? 7.615 0.948 -0.796 1.00 74.69 112 SER A N 1
ATOM 895 C CA . SER A 1 112 ? 6.533 0.268 -0.079 1.00 74.69 112 SER A CA 1
ATOM 896 C C . SER A 1 112 ? 5.405 -0.198 -1.007 1.00 74.69 112 SER A C 1
ATOM 898 O O . SER A 1 112 ? 4.278 -0.367 -0.547 1.00 74.69 112 SER A O 1
ATOM 900 N N . LEU A 1 113 ? 5.691 -0.404 -2.297 1.00 88.00 113 LEU A N 1
ATOM 901 C CA . LEU A 1 113 ? 4.679 -0.805 -3.274 1.00 88.00 113 LEU A CA 1
ATOM 902 C C . LEU A 1 113 ? 4.275 -2.284 -3.111 1.00 88.00 113 LEU A C 1
ATOM 904 O O . LEU A 1 113 ? 5.146 -3.121 -2.858 1.00 88.00 113 LEU A O 1
ATOM 908 N N . PRO A 1 114 ? 2.979 -2.612 -3.273 1.00 90.81 114 PRO A N 1
ATOM 909 C CA . PRO A 1 114 ? 2.519 -3.980 -3.516 1.00 90.81 114 PRO A CA 1
ATOM 910 C C . PRO A 1 114 ? 2.896 -4.431 -4.941 1.00 90.81 114 PRO A C 1
ATOM 912 O O . PRO A 1 114 ? 3.621 -3.727 -5.655 1.00 90.81 114 PRO A O 1
ATOM 915 N N . HIS A 1 115 ? 2.398 -5.585 -5.385 1.00 90.88 115 HIS A N 1
ATOM 916 C CA . HIS A 1 115 ? 2.471 -5.947 -6.798 1.00 90.88 115 HIS A CA 1
ATOM 917 C C . HIS A 1 115 ? 1.717 -4.908 -7.646 1.00 90.88 115 HIS A C 1
ATOM 919 O O . HIS A 1 115 ? 0.592 -4.522 -7.329 1.00 90.88 115 HIS A O 1
ATOM 925 N N . ILE A 1 116 ? 2.339 -4.436 -8.732 1.00 92.19 116 ILE A N 1
ATOM 926 C CA . ILE A 1 116 ? 1.751 -3.421 -9.613 1.00 92.19 116 ILE A CA 1
ATOM 927 C C . ILE A 1 116 ? 1.789 -3.854 -11.075 1.00 92.19 116 ILE A C 1
ATOM 929 O O . ILE A 1 116 ? 2.841 -4.194 -11.606 1.00 92.19 116 ILE A O 1
ATOM 933 N N . ASP A 1 117 ? 0.644 -3.763 -11.749 1.00 93.44 117 ASP A N 1
ATOM 934 C CA . ASP A 1 117 ? 0.516 -4.168 -13.155 1.00 93.44 117 ASP A CA 1
ATOM 935 C C . ASP A 1 117 ? 0.835 -3.035 -14.137 1.00 93.44 117 ASP A C 1
ATOM 937 O O . ASP A 1 117 ? 1.283 -3.269 -15.260 1.00 93.44 117 ASP A O 1
ATOM 941 N N . GLN A 1 118 ? 0.565 -1.788 -13.741 1.00 94.50 118 GLN A N 1
ATOM 942 C CA . GLN A 1 118 ? 0.675 -0.594 -14.581 1.00 94.50 118 GLN A CA 1
ATOM 943 C C . GLN A 1 118 ? 1.379 0.520 -13.822 1.00 94.50 118 GLN A C 1
ATOM 945 O O . GLN A 1 118 ? 1.081 0.770 -12.656 1.00 94.50 118 GLN A O 1
ATOM 950 N N . LEU A 1 119 ? 2.244 1.254 -14.517 1.00 94.62 119 LEU A N 1
ATOM 951 C CA . LEU A 1 119 ? 2.960 2.387 -13.953 1.00 94.62 119 LEU A CA 1
ATOM 952 C C . LEU A 1 119 ? 2.625 3.682 -14.697 1.00 94.62 119 LEU A C 1
ATOM 954 O O . LEU A 1 119 ? 2.694 3.771 -15.929 1.00 94.62 119 LEU A O 1
ATOM 958 N N . TRP A 1 120 ? 2.291 4.701 -13.914 1.00 94.62 120 TRP A N 1
ATOM 959 C CA . TRP A 1 120 ? 2.038 6.063 -14.362 1.00 94.62 120 TRP A CA 1
ATOM 960 C C . TRP A 1 120 ? 2.920 7.010 -13.555 1.00 94.62 120 TRP A C 1
ATOM 962 O O . TRP A 1 120 ? 3.162 6.796 -12.372 1.00 94.62 120 TRP A O 1
ATOM 972 N N . GLU A 1 121 ? 3.408 8.056 -14.204 1.00 92.31 121 GLU A N 1
ATOM 973 C CA . GLU A 1 121 ? 4.291 9.051 -13.610 1.00 92.31 121 GLU A CA 1
ATOM 974 C C . GLU A 1 121 ? 3.641 10.428 -13.711 1.00 92.31 121 GLU A C 1
ATOM 976 O O . GLU A 1 121 ? 3.152 10.811 -14.774 1.00 92.31 121 GLU A O 1
ATOM 981 N N . MET A 1 122 ? 3.646 11.185 -12.615 1.00 91.88 122 MET A N 1
ATOM 982 C CA . MET A 1 122 ? 3.186 12.569 -12.611 1.00 91.88 122 MET A CA 1
ATOM 983 C C . MET A 1 122 ? 4.380 13.528 -12.584 1.00 91.88 122 MET A C 1
ATOM 985 O O . MET A 1 122 ? 5.238 13.451 -11.708 1.00 91.88 122 MET A O 1
ATOM 989 N N . GLU A 1 123 ? 4.425 14.464 -13.529 1.00 88.50 123 GLU A N 1
ATOM 990 C CA . GLU A 1 123 ? 5.458 15.496 -13.626 1.00 88.50 123 GLU A CA 1
ATOM 991 C C . GLU A 1 123 ? 4.835 16.840 -14.005 1.00 88.50 123 GLU A C 1
ATOM 993 O O . GLU A 1 123 ? 4.130 16.942 -15.007 1.00 88.50 123 GLU A O 1
ATOM 998 N N . CYS A 1 124 ? 5.116 17.888 -13.221 1.00 91.31 124 CYS A N 1
ATOM 999 C CA . CYS A 1 124 ? 4.672 19.261 -13.500 1.00 91.31 124 CYS A CA 1
ATOM 1000 C C . CYS A 1 124 ? 3.167 19.361 -13.832 1.00 91.31 124 CYS A C 1
ATOM 1002 O O . CYS A 1 124 ? 2.773 20.038 -14.781 1.00 91.31 124 CYS A O 1
ATOM 1004 N N . GLY A 1 125 ? 2.327 18.641 -13.077 1.00 92.50 125 GLY A N 1
ATOM 1005 C CA . GLY A 1 125 ? 0.874 18.600 -13.278 1.00 92.50 125 GLY A CA 1
ATOM 1006 C C . GLY A 1 125 ? 0.409 17.783 -14.490 1.00 92.50 125 GLY A C 1
ATOM 1007 O O . GLY A 1 125 ? -0.768 17.827 -14.836 1.00 92.50 125 GLY A O 1
ATOM 1008 N N . ARG A 1 126 ? 1.303 17.041 -15.154 1.00 93.12 126 ARG A N 1
ATOM 1009 C CA . ARG A 1 126 ? 0.969 16.135 -16.257 1.00 93.12 126 ARG A CA 1
ATOM 1010 C C . ARG A 1 126 ? 1.158 14.693 -15.831 1.00 93.12 126 ARG A C 1
ATOM 1012 O O . ARG A 1 126 ? 2.219 14.322 -15.341 1.00 93.12 126 ARG A O 1
ATOM 1019 N N . LEU A 1 127 ? 0.137 13.882 -16.078 1.00 93.81 127 LEU A N 1
ATOM 1020 C CA . LEU A 1 127 ? 0.197 12.445 -15.883 1.00 93.81 127 LEU A CA 1
ATOM 1021 C C . LEU A 1 127 ? 0.641 11.767 -17.188 1.00 93.81 127 LEU A C 1
ATOM 1023 O O . LEU A 1 127 ? 0.056 11.994 -18.248 1.00 93.81 127 LEU A O 1
ATOM 1027 N N . LYS A 1 128 ? 1.683 10.944 -17.111 1.00 93.94 128 LYS A N 1
ATOM 1028 C CA . LYS A 1 128 ? 2.273 10.200 -18.223 1.00 93.94 128 LYS A CA 1
ATOM 1029 C C . LYS A 1 128 ? 2.181 8.707 -17.938 1.00 93.94 128 LYS A C 1
ATOM 1031 O O . LYS A 1 128 ? 2.726 8.220 -16.952 1.00 93.94 128 LYS A O 1
ATOM 1036 N N . GLN A 1 129 ? 1.545 7.965 -18.834 1.00 94.69 129 GLN A N 1
ATOM 1037 C CA . GLN A 1 129 ? 1.532 6.508 -18.762 1.00 94.69 129 GLN A CA 1
ATOM 1038 C C . GLN A 1 129 ? 2.893 5.949 -19.204 1.00 94.69 129 GLN A C 1
ATOM 1040 O O . GLN A 1 129 ? 3.365 6.261 -20.300 1.00 94.69 129 GLN A O 1
ATOM 1045 N N . LEU A 1 130 ? 3.522 5.119 -18.367 1.00 94.69 130 LEU A N 1
ATOM 1046 C CA . LEU A 1 130 ? 4.747 4.394 -18.725 1.00 94.69 130 LEU A CA 1
ATOM 1047 C C . LEU A 1 130 ? 4.426 3.015 -19.316 1.00 94.69 130 LEU A C 1
ATOM 1049 O O . LEU A 1 130 ? 5.110 2.575 -20.243 1.00 94.69 130 LEU A O 1
ATOM 1053 N N . GLY A 1 131 ? 3.362 2.370 -18.830 1.00 95.00 131 GLY A N 1
ATOM 1054 C CA . GLY A 1 131 ? 2.829 1.111 -19.357 1.00 95.00 131 GLY A CA 1
ATOM 1055 C C . GLY A 1 131 ? 2.863 -0.023 -18.337 1.00 95.00 131 GLY A C 1
ATOM 1056 O O . GLY A 1 131 ? 2.902 0.227 -17.134 1.00 95.00 131 GLY A O 1
ATOM 1057 N N . GLN A 1 132 ? 2.842 -1.262 -18.833 1.00 95.38 132 GLN A N 1
ATOM 1058 C CA . GLN A 1 132 ? 2.800 -2.450 -17.979 1.00 95.38 132 GLN A CA 1
ATOM 1059 C C . GLN A 1 132 ? 4.163 -2.753 -17.364 1.00 95.38 132 GLN A C 1
ATOM 1061 O O . GLN A 1 132 ? 5.192 -2.671 -18.045 1.00 95.38 132 GLN A O 1
ATOM 1066 N N . VAL A 1 133 ? 4.160 -3.172 -16.107 1.00 93.62 133 VAL A N 1
ATOM 1067 C CA . VAL A 1 133 ? 5.338 -3.727 -15.438 1.00 93.62 133 VAL A CA 1
ATOM 1068 C C . VAL A 1 133 ? 5.495 -5.202 -15.853 1.00 93.62 133 VAL A C 1
ATOM 1070 O O . VAL A 1 133 ? 4.491 -5.882 -16.053 1.00 93.62 133 VAL A O 1
ATOM 1073 N N . PRO A 1 134 ? 6.724 -5.709 -16.069 1.00 92.75 134 PRO A N 1
ATOM 1074 C CA . PRO A 1 134 ? 8.008 -5.006 -15.976 1.00 92.75 134 PRO A CA 1
ATOM 1075 C C . PRO A 1 134 ? 8.441 -4.288 -17.264 1.00 92.75 134 PRO A C 1
ATOM 1077 O O . PRO A 1 134 ? 9.463 -3.598 -17.277 1.00 92.75 134 PRO A O 1
ATOM 1080 N N . ALA A 1 135 ? 7.693 -4.413 -18.363 1.00 92.25 135 ALA A N 1
ATOM 1081 C CA . ALA A 1 135 ? 8.105 -3.914 -19.678 1.00 92.25 135 ALA A CA 1
ATOM 1082 C C . ALA A 1 135 ? 8.427 -2.404 -19.698 1.00 92.25 135 ALA A C 1
ATOM 1084 O O . ALA A 1 135 ? 9.345 -1.965 -20.400 1.00 92.25 135 ALA A O 1
ATOM 1085 N N . CYS A 1 136 ? 7.704 -1.598 -18.918 1.00 93.19 136 CYS A N 1
ATOM 1086 C CA . CYS A 1 136 ? 7.898 -0.152 -18.850 1.00 93.19 136 CYS A CA 1
ATOM 1087 C C . CYS A 1 136 ? 9.129 0.287 -18.041 1.00 93.19 136 CYS A C 1
ATOM 1089 O O . CYS A 1 136 ? 9.563 1.428 -18.199 1.00 93.19 136 CYS A O 1
ATOM 1091 N N . LEU A 1 137 ? 9.713 -0.584 -17.206 1.00 91.62 137 LEU A N 1
ATOM 1092 C CA . LEU A 1 137 ? 10.785 -0.213 -16.270 1.00 91.62 137 LEU A CA 1
ATOM 1093 C C . LEU A 1 137 ? 12.036 0.301 -16.989 1.00 91.62 137 LEU A C 1
ATOM 1095 O O . LEU A 1 137 ? 12.635 1.286 -16.568 1.00 91.62 137 LEU A O 1
ATOM 1099 N N . SER A 1 138 ? 12.372 -0.293 -18.137 1.00 87.38 138 SER A N 1
ATOM 1100 C CA . SER A 1 138 ? 13.490 0.144 -18.990 1.00 87.38 138 SER A CA 1
ATOM 1101 C C . SER A 1 138 ? 13.343 1.578 -19.522 1.00 87.38 138 SER A C 1
ATOM 1103 O O . SER A 1 138 ? 14.336 2.231 -19.834 1.00 87.38 138 SER A O 1
ATOM 1105 N N . LYS A 1 139 ? 12.108 2.084 -19.618 1.00 87.62 139 LYS A N 1
ATOM 1106 C CA . LYS A 1 139 ? 11.782 3.429 -20.116 1.00 87.62 139 LYS A CA 1
ATOM 1107 C C . LYS A 1 139 ? 11.631 4.446 -18.984 1.00 87.62 139 LYS A C 1
ATOM 1109 O O . LYS A 1 139 ? 11.407 5.628 -19.252 1.00 87.62 139 LYS A O 1
ATOM 1114 N N . TRP A 1 140 ? 11.714 4.006 -17.728 1.00 91.50 140 TRP A N 1
ATOM 1115 C CA . TRP A 1 140 ? 11.430 4.841 -16.573 1.00 91.50 140 TRP A CA 1
ATOM 1116 C C . TRP A 1 140 ? 12.644 5.683 -16.172 1.00 91.50 140 TRP A C 1
ATOM 1118 O O . TRP A 1 140 ? 13.445 5.330 -15.308 1.00 91.50 140 TRP A O 1
ATOM 1128 N N . THR A 1 141 ? 12.775 6.851 -16.797 1.00 86.44 141 THR A N 1
ATOM 1129 C CA . THR A 1 141 ? 13.917 7.760 -16.601 1.00 86.44 141 THR A CA 1
ATOM 1130 C C . THR A 1 141 ? 14.053 8.285 -15.173 1.00 86.44 141 THR A C 1
ATOM 1132 O O . THR A 1 141 ? 15.163 8.596 -14.739 1.00 86.44 141 THR A O 1
ATOM 1135 N N . LYS A 1 142 ? 12.944 8.387 -14.431 1.00 86.50 142 LYS A N 1
ATOM 1136 C CA . LYS A 1 142 ? 12.936 8.847 -13.036 1.00 86.50 142 LYS A CA 1
ATOM 1137 C C . LYS A 1 142 ? 12.783 7.721 -12.022 1.00 86.50 142 LYS A C 1
ATOM 1139 O O . LYS A 1 142 ? 12.494 8.004 -10.863 1.00 86.50 142 LYS A O 1
ATOM 1144 N N . ALA A 1 143 ? 13.037 6.476 -12.424 1.00 89.12 143 ALA A N 1
ATOM 1145 C CA . ALA A 1 143 ? 13.040 5.352 -11.500 1.00 89.12 143 ALA A CA 1
ATOM 1146 C C . ALA A 1 143 ? 13.895 5.659 -10.251 1.00 89.12 143 ALA A C 1
ATOM 1148 O O . ALA A 1 143 ? 14.951 6.308 -10.393 1.00 89.12 143 ALA A O 1
ATOM 1149 N N . PRO A 1 144 ? 13.477 5.194 -9.057 1.00 88.81 144 PRO A N 1
ATOM 1150 C CA . PRO A 1 144 ? 14.234 5.339 -7.819 1.00 88.81 144 PRO A CA 1
ATOM 1151 C C . PRO A 1 144 ? 15.689 4.888 -7.960 1.00 88.81 144 PRO A C 1
ATOM 1153 O O . PRO A 1 144 ? 15.973 4.006 -8.777 1.00 88.81 144 PRO A O 1
ATOM 1156 N N . PRO A 1 145 ? 16.615 5.420 -7.138 1.00 89.50 145 PRO A N 1
ATOM 1157 C CA . PRO A 1 145 ? 18.033 5.074 -7.218 1.00 89.50 145 PRO A CA 1
ATOM 1158 C C . PRO A 1 145 ? 18.304 3.565 -7.227 1.00 89.50 145 PRO A C 1
ATOM 1160 O O . PRO A 1 145 ? 19.094 3.105 -8.047 1.00 89.50 145 PRO A O 1
ATOM 1163 N N . LEU A 1 146 ? 17.607 2.795 -6.382 1.00 88.69 146 LEU A N 1
ATOM 1164 C CA . LEU A 1 146 ? 17.750 1.340 -6.318 1.00 88.69 146 LEU A CA 1
ATOM 1165 C C . LEU A 1 146 ? 17.319 0.659 -7.624 1.00 88.69 146 LEU A C 1
ATOM 1167 O O . LEU A 1 146 ? 18.092 -0.092 -8.208 1.00 88.69 146 LEU A O 1
ATOM 1171 N N . VAL A 1 147 ? 16.120 0.968 -8.121 1.00 91.00 147 VAL A N 1
ATOM 1172 C CA . VAL A 1 147 ? 15.599 0.412 -9.381 1.00 91.00 147 VAL A CA 1
ATOM 1173 C C . VAL A 1 147 ? 16.548 0.739 -10.534 1.00 91.00 147 VAL A C 1
ATOM 1175 O O . VAL A 1 147 ? 16.932 -0.139 -11.301 1.00 91.00 147 VAL A O 1
ATOM 1178 N N . ARG A 1 148 ? 17.005 1.992 -10.619 1.00 91.06 148 ARG A N 1
ATOM 1179 C CA . ARG A 1 148 ? 17.956 2.431 -11.647 1.00 91.06 148 ARG A CA 1
ATOM 1180 C C . ARG A 1 148 ? 19.292 1.701 -11.550 1.00 91.06 148 ARG A C 1
ATOM 1182 O O . ARG A 1 148 ? 19.856 1.328 -12.573 1.00 91.06 148 ARG A O 1
ATOM 1189 N N . TYR A 1 149 ? 19.794 1.497 -10.335 1.00 91.00 149 TYR A N 1
ATOM 1190 C CA . TYR A 1 149 ? 21.015 0.739 -10.092 1.00 91.00 149 TYR A CA 1
ATOM 1191 C C . TYR A 1 149 ? 20.890 -0.707 -10.593 1.00 91.00 149 TYR A C 1
ATOM 1193 O O . TYR A 1 149 ? 21.753 -1.157 -11.346 1.00 91.00 149 TYR A O 1
ATOM 1201 N N . LEU A 1 150 ? 19.797 -1.396 -10.248 1.00 91.31 150 LEU A N 1
ATOM 1202 C CA . LEU A 1 150 ? 19.522 -2.771 -10.680 1.00 91.31 150 LEU A CA 1
ATOM 1203 C C . LEU A 1 150 ? 19.438 -2.873 -12.212 1.00 91.31 150 LEU A C 1
ATOM 1205 O O . LEU A 1 150 ? 20.121 -3.700 -12.817 1.00 91.31 150 LEU A O 1
ATOM 1209 N N . LEU A 1 151 ? 18.682 -1.974 -12.851 1.00 90.44 151 LEU A N 1
ATOM 1210 C CA . LEU A 1 151 ? 18.548 -1.934 -14.310 1.00 90.44 151 LEU A CA 1
ATOM 1211 C C . LEU A 1 151 ? 19.896 -1.681 -15.008 1.00 90.44 151 LEU A C 1
ATOM 1213 O O . LEU A 1 151 ? 20.222 -2.356 -15.982 1.00 90.44 151 LEU A O 1
ATOM 1217 N N . ASN A 1 152 ? 20.722 -0.769 -14.485 1.00 91.06 152 ASN A N 1
ATOM 1218 C CA . ASN A 1 152 ? 22.052 -0.480 -15.036 1.00 91.06 152 ASN A CA 1
ATOM 1219 C C . ASN A 1 152 ? 23.035 -1.650 -14.884 1.00 91.06 152 ASN A C 1
ATOM 1221 O O . ASN A 1 152 ? 23.969 -1.775 -15.674 1.00 91.06 152 ASN A O 1
ATOM 1225 N N . LYS A 1 153 ? 22.839 -2.508 -13.877 1.00 90.75 153 LYS A N 1
ATOM 1226 C CA . LYS A 1 153 ? 23.598 -3.753 -13.695 1.00 90.75 153 LYS A CA 1
ATOM 1227 C C . LYS A 1 153 ? 23.110 -4.891 -14.598 1.00 90.75 153 LYS A C 1
ATOM 1229 O O . LYS A 1 153 ? 23.663 -5.983 -14.530 1.00 90.75 153 LYS A O 1
ATOM 1234 N N . GLY A 1 154 ? 22.108 -4.644 -15.446 1.00 87.69 154 GLY A N 1
ATOM 1235 C CA . GLY A 1 154 ? 21.520 -5.655 -16.322 1.00 87.69 154 GLY A CA 1
ATOM 1236 C C . GLY A 1 154 ? 20.616 -6.644 -15.585 1.00 87.69 154 GLY A C 1
ATOM 1237 O O . GLY A 1 154 ? 20.313 -7.704 -16.126 1.00 87.69 154 GLY A O 1
ATOM 1238 N N . VAL A 1 155 ? 20.187 -6.324 -14.358 1.00 89.88 155 VAL A N 1
ATOM 1239 C CA . VAL A 1 155 ? 19.254 -7.171 -13.611 1.00 89.88 155 VAL A CA 1
ATOM 1240 C C . VAL A 1 155 ? 17.860 -7.021 -14.211 1.00 89.88 155 VAL A C 1
ATOM 1242 O O . VAL A 1 155 ? 17.309 -5.921 -14.285 1.00 89.88 155 VAL A O 1
ATOM 1245 N N . HIS A 1 156 ? 17.275 -8.143 -14.623 1.00 86.19 156 HIS A N 1
ATOM 1246 C CA . HIS A 1 156 ? 15.883 -8.195 -15.051 1.00 86.19 156 HIS A CA 1
ATOM 1247 C C . HIS A 1 156 ? 14.964 -8.215 -13.828 1.00 86.19 156 HIS A C 1
ATOM 1249 O O . HIS A 1 156 ? 14.953 -9.183 -13.069 1.00 86.19 156 HIS A O 1
ATOM 1255 N N . LEU A 1 157 ? 14.199 -7.138 -13.653 1.00 88.75 157 LEU A N 1
ATOM 1256 C CA . LEU A 1 157 ? 13.160 -7.038 -12.631 1.00 88.75 157 LEU A CA 1
ATOM 1257 C C . LEU A 1 157 ? 11.862 -7.654 -13.156 1.00 88.75 157 LEU A C 1
ATOM 1259 O O . LEU A 1 157 ? 11.460 -7.359 -14.282 1.00 88.75 157 LEU A O 1
ATOM 1263 N N . SER A 1 158 ? 11.220 -8.494 -12.346 1.00 85.44 158 SER A N 1
ATOM 1264 C CA . SER A 1 158 ? 9.862 -8.996 -12.599 1.00 85.44 158 SER A CA 1
ATOM 1265 C C . SER A 1 158 ? 8.795 -7.983 -12.189 1.00 85.44 158 SER A C 1
ATOM 1267 O O . SER A 1 158 ? 7.757 -7.907 -12.841 1.00 85.44 158 SER A O 1
ATOM 1269 N N . GLY A 1 159 ? 9.107 -7.139 -11.205 1.00 87.25 159 GLY A N 1
ATOM 1270 C CA . GLY A 1 159 ? 8.224 -6.093 -10.724 1.00 87.25 159 GLY A CA 1
ATOM 1271 C C . GLY A 1 159 ? 8.919 -5.106 -9.792 1.00 87.25 159 GLY A C 1
ATOM 1272 O O . GLY A 1 159 ? 10.127 -4.870 -9.891 1.00 87.25 159 GLY A O 1
ATOM 1273 N N . LEU A 1 160 ? 8.117 -4.444 -8.966 1.00 87.88 160 LEU A N 1
ATOM 1274 C CA . LEU A 1 160 ? 8.526 -3.325 -8.115 1.00 87.88 160 LEU A CA 1
ATOM 1275 C C . LEU A 1 160 ? 8.133 -3.526 -6.651 1.00 87.88 160 LEU A C 1
ATOM 1277 O O . LEU A 1 160 ? 8.323 -2.602 -5.857 1.00 87.88 160 LEU A O 1
ATOM 1281 N N . SER A 1 161 ? 7.601 -4.699 -6.289 1.00 87.69 161 SER A N 1
ATOM 1282 C CA . SER A 1 161 ? 7.349 -4.979 -4.882 1.00 87.69 161 SER A CA 1
ATOM 1283 C C . SER A 1 161 ? 8.671 -5.015 -4.121 1.00 87.69 161 SER A C 1
ATOM 1285 O O . SER A 1 161 ? 9.749 -5.265 -4.677 1.00 87.69 161 SER A O 1
ATOM 1287 N N . ARG A 1 162 ? 8.603 -4.740 -2.821 1.00 84.81 162 ARG A N 1
ATOM 1288 C CA . ARG A 1 162 ? 9.792 -4.730 -1.970 1.00 84.81 162 ARG A CA 1
ATOM 1289 C C . ARG A 1 162 ? 10.534 -6.067 -2.032 1.00 84.81 162 ARG A C 1
ATOM 1291 O O . ARG A 1 162 ? 11.754 -6.080 -2.157 1.00 84.81 162 ARG A O 1
ATOM 1298 N N . GLU A 1 163 ? 9.794 -7.165 -1.977 1.00 85.44 163 GLU A N 1
ATOM 1299 C CA . GLU A 1 163 ? 10.311 -8.528 -1.989 1.00 85.44 163 GLU A CA 1
ATOM 1300 C C . GLU A 1 163 ? 11.050 -8.832 -3.305 1.00 85.44 163 GLU A C 1
ATOM 1302 O O . GLU A 1 163 ? 12.146 -9.392 -3.284 1.00 85.44 163 GLU A O 1
ATOM 1307 N N . GLU A 1 164 ? 10.515 -8.385 -4.446 1.00 87.38 164 GLU A N 1
ATOM 1308 C CA . GLU A 1 164 ? 11.167 -8.536 -5.754 1.00 87.38 164 GLU A CA 1
ATOM 1309 C C . GLU A 1 164 ? 12.447 -7.702 -5.869 1.00 87.38 164 GLU A C 1
ATOM 1311 O O . GLU A 1 164 ? 13.447 -8.156 -6.432 1.00 87.38 164 GLU A O 1
ATOM 1316 N N . LEU A 1 165 ? 12.437 -6.477 -5.335 1.00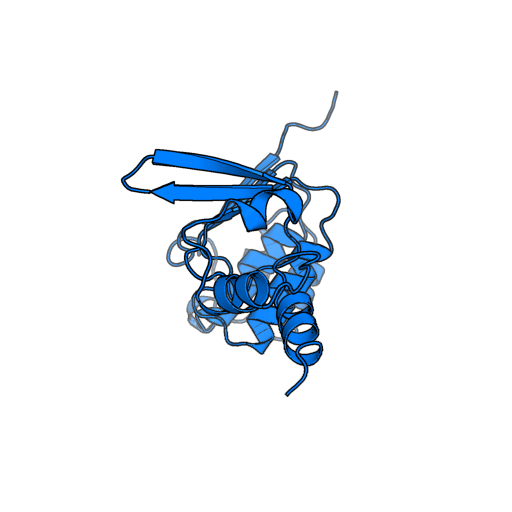 88.88 165 LEU A N 1
ATOM 1317 C CA . LEU A 1 165 ? 13.615 -5.612 -5.331 1.00 88.88 165 LEU A CA 1
ATOM 1318 C C . LEU A 1 165 ? 14.716 -6.166 -4.418 1.00 88.88 165 LEU A C 1
ATOM 1320 O O . LEU A 1 165 ? 15.885 -6.151 -4.804 1.00 88.88 165 LEU A O 1
ATOM 1324 N N . GLU A 1 166 ? 14.361 -6.673 -3.236 1.00 88.31 166 GLU A N 1
ATOM 1325 C CA . GLU A 1 166 ? 15.298 -7.328 -2.317 1.00 88.31 166 GLU A CA 1
ATOM 1326 C C . GLU A 1 166 ? 15.909 -8.585 -2.957 1.00 88.31 166 GLU A C 1
ATOM 1328 O O . GLU A 1 166 ? 17.133 -8.744 -2.960 1.00 88.31 166 GLU A O 1
ATOM 1333 N N . GLU A 1 167 ? 15.092 -9.426 -3.598 1.00 87.88 167 GLU A N 1
ATOM 1334 C CA . GLU A 1 167 ? 15.577 -10.606 -4.317 1.00 87.88 167 GLU A CA 1
ATOM 1335 C C . GLU A 1 167 ? 16.512 -10.228 -5.480 1.00 87.88 167 GLU A C 1
ATOM 1337 O O . GLU A 1 167 ? 17.563 -10.845 -5.678 1.00 87.88 167 GLU A O 1
ATOM 1342 N N . ALA A 1 168 ? 16.173 -9.181 -6.235 1.00 88.38 168 ALA A N 1
ATOM 1343 C CA . ALA A 1 168 ? 16.987 -8.688 -7.341 1.00 88.38 168 ALA A CA 1
ATOM 1344 C C . ALA A 1 168 ? 18.364 -8.178 -6.885 1.00 88.38 168 ALA A C 1
ATOM 1346 O O . ALA A 1 168 ? 19.360 -8.418 -7.572 1.00 88.38 168 ALA A O 1
ATOM 1347 N N . VAL A 1 169 ? 18.445 -7.522 -5.722 1.00 89.12 169 VAL A N 1
ATOM 1348 C CA . VAL A 1 169 ? 19.723 -7.097 -5.126 1.00 89.12 169 VAL A CA 1
ATOM 1349 C C . VAL A 1 169 ? 20.600 -8.304 -4.801 1.00 89.12 169 VAL A C 1
ATOM 1351 O O . VAL A 1 169 ? 21.785 -8.295 -5.135 1.00 89.12 169 VAL A O 1
ATOM 1354 N N . CYS A 1 170 ? 20.031 -9.361 -4.215 1.00 87.06 170 CYS A N 1
ATOM 1355 C CA . CYS A 1 170 ? 20.769 -10.579 -3.866 1.00 87.06 170 CYS A CA 1
ATOM 1356 C C . CYS A 1 170 ? 21.361 -11.319 -5.077 1.00 87.06 170 CYS A C 1
ATOM 1358 O O . CYS A 1 170 ? 22.302 -12.093 -4.916 1.00 87.06 170 CYS A O 1
ATOM 1360 N N . ARG A 1 171 ? 20.833 -11.094 -6.287 1.00 84.31 171 ARG A N 1
ATOM 1361 C CA . ARG A 1 171 ? 21.320 -11.724 -7.527 1.00 84.31 171 ARG A CA 1
ATOM 1362 C C . ARG A 1 171 ? 22.528 -11.016 -8.147 1.00 84.31 171 ARG A C 1
ATOM 1364 O O . ARG A 1 171 ? 23.100 -11.550 -9.096 1.00 84.31 171 ARG A O 1
ATOM 1371 N N . ILE A 1 172 ? 22.920 -9.836 -7.659 1.00 83.69 172 ILE A N 1
ATOM 1372 C CA . ILE A 1 172 ? 24.089 -9.118 -8.181 1.00 83.69 172 ILE A CA 1
ATOM 1373 C C . ILE A 1 172 ? 25.367 -9.807 -7.676 1.00 83.69 172 ILE A C 1
ATOM 1375 O O . ILE A 1 172 ? 25.573 -9.864 -6.463 1.00 83.69 172 ILE A O 1
ATOM 1379 N N . PRO A 1 173 ? 26.248 -10.301 -8.568 1.00 69.00 173 PRO A N 1
ATOM 1380 C CA . PRO A 1 173 ? 27.560 -10.792 -8.162 1.00 69.00 173 PRO A CA 1
ATOM 1381 C C . PRO A 1 173 ? 28.366 -9.655 -7.520 1.00 69.00 173 PRO A C 1
ATOM 1383 O O . PRO A 1 173 ? 28.383 -8.543 -8.057 1.00 69.00 173 PRO A O 1
ATOM 1386 N N . GLY A 1 174 ? 28.997 -9.941 -6.377 1.00 62.56 174 GLY A N 1
ATOM 1387 C CA . GLY A 1 174 ? 29.904 -9.018 -5.681 1.00 62.56 174 GLY A CA 1
ATOM 1388 C C . GLY A 1 174 ? 31.155 -8.676 -6.478 1.00 62.56 174 GLY A C 1
ATOM 1389 O O . GLY A 1 174 ? 31.584 -9.516 -7.302 1.00 62.56 174 GLY A O 1
#